Protein AF-A0A8S2VQC6-F1 (afdb_monomer_lite)

Foldseek 3Di:
DDDPDDDDDDDPDDEFPDDPDDTNAAPFQEWEAQPVVQWIWTQSFVQQWIWIAHPVRDTDDIGHDPHGWHYWYADPVGWIWTDDPPDIDIHDNVSDD

Radius of gyration: 15.99 Å; chains: 1; bounding box: 55×36×28 Å

Organism: NCBI:txid1234261

pLDDT: mean 83.64, std 12.85, range [41.12, 95.75]

InterPro domains:
  IPR011042 Six-bladed beta-propeller, TolB-like [G3DSA:2.120.10.30] (2-96)

Secondary structure (DSSP, 8-state):
--------------S-PPSTTS-SS-SEEEEEEETTTTEEEEEEGGGTEEEEEETTS-EEEEEESS----EEEE-TTSPEEEE-SS-EEEE-TT---

Sequence (97 aa):
MADNQKIQFKLKNSIGSLEFGKPFISGPRGIAYRPSDHLLFIADSKNERVVGFTEDNKLAKIISHYGTKNGLCIMSNGQLLMTDETQILLMNNDLRL

Structure (mmCIF, N/CA/C/O backbone):
data_AF-A0A8S2VQC6-F1
#
_entry.id   AF-A0A8S2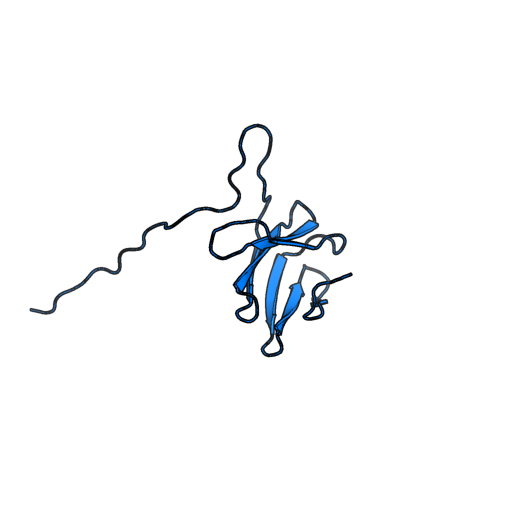VQC6-F1
#
loop_
_atom_site.group_PDB
_atom_site.id
_atom_site.type_symbol
_atom_site.label_atom_id
_atom_site.label_alt_id
_atom_site.label_comp_id
_atom_site.label_asym_id
_atom_site.label_entity_id
_atom_site.label_seq_id
_atom_site.pdbx_PDB_ins_code
_atom_site.Cartn_x
_atom_site.Cartn_y
_atom_site.Cartn_z
_atom_site.occupancy
_atom_site.B_iso_or_equiv
_atom_site.auth_seq_id
_atom_site.auth_comp_id
_atom_site.auth_asym_id
_atom_site.auth_atom_id
_atom_site.pdbx_PDB_model_num
ATOM 1 N N . MET A 1 1 ? -43.301 15.301 -2.958 1.00 46.12 1 MET A N 1
ATOM 2 C CA . MET A 1 1 ? -42.063 16.005 -3.353 1.00 46.12 1 MET A CA 1
ATOM 3 C C . MET A 1 1 ? -40.915 15.116 -2.907 1.00 46.12 1 MET A C 1
ATOM 5 O O . MET A 1 1 ? -40.845 14.840 -1.719 1.00 46.12 1 MET A O 1
ATOM 9 N N . ALA A 1 2 ? -40.147 14.536 -3.830 1.00 56.78 2 ALA A N 1
ATOM 10 C CA . ALA A 1 2 ? -39.060 13.626 -3.467 1.00 56.78 2 ALA A CA 1
ATOM 11 C C . ALA A 1 2 ? -37.857 14.449 -2.985 1.00 56.78 2 ALA A C 1
ATOM 13 O O . ALA A 1 2 ? -37.390 15.328 -3.711 1.00 56.78 2 ALA A O 1
ATOM 14 N N . ASP A 1 3 ? -37.419 14.193 -1.753 1.00 62.75 3 ASP A N 1
ATOM 15 C CA . ASP A 1 3 ? -36.243 14.812 -1.144 1.00 62.75 3 ASP A CA 1
ATOM 16 C C . ASP A 1 3 ? -34.996 14.343 -1.901 1.00 62.75 3 ASP A C 1
ATOM 18 O O . ASP A 1 3 ? -34.546 13.203 -1.778 1.00 62.75 3 ASP A O 1
ATOM 22 N N . ASN A 1 4 ? -34.495 15.207 -2.778 1.00 60.84 4 ASN A N 1
ATOM 23 C CA . ASN A 1 4 ? -33.353 14.930 -3.635 1.00 60.84 4 ASN A CA 1
ATOM 24 C C . ASN A 1 4 ? -32.077 15.212 -2.828 1.00 60.84 4 ASN A C 1
ATOM 26 O O . ASN A 1 4 ? -31.384 16.208 -3.060 1.00 60.84 4 ASN A O 1
ATOM 30 N N . GLN A 1 5 ? -31.803 14.381 -1.817 1.00 70.25 5 GLN A N 1
ATOM 31 C CA . GLN A 1 5 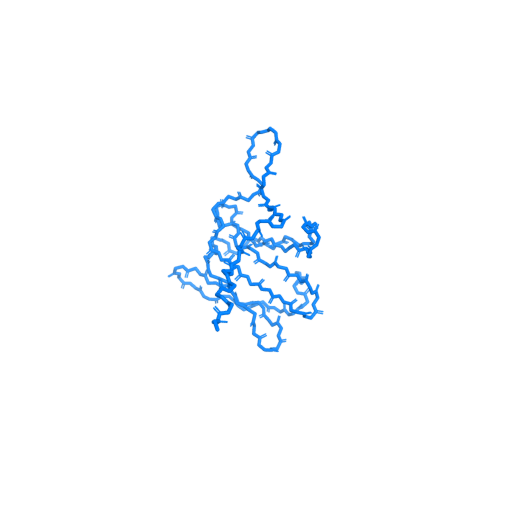? -30.601 14.524 -0.999 1.00 70.25 5 GLN A CA 1
ATOM 32 C C . GLN A 1 5 ? -29.365 14.298 -1.870 1.00 70.25 5 GLN A C 1
ATOM 34 O O . GLN A 1 5 ? -29.024 13.181 -2.256 1.00 70.25 5 GLN A O 1
ATOM 39 N N . LYS A 1 6 ? -28.685 15.397 -2.198 1.00 78.38 6 LYS A N 1
ATOM 40 C CA . LYS A 1 6 ? -27.389 15.379 -2.874 1.00 78.38 6 LYS A CA 1
ATOM 41 C C . LYS A 1 6 ? -26.392 14.616 -2.001 1.00 78.38 6 LYS A C 1
ATOM 43 O O . LYS A 1 6 ? -26.113 15.039 -0.882 1.00 78.38 6 LYS A O 1
ATOM 48 N N . ILE A 1 7 ? -25.815 13.538 -2.531 1.00 82.44 7 ILE A N 1
ATOM 49 C CA . ILE A 1 7 ? -24.650 12.887 -1.923 1.00 82.44 7 ILE A CA 1
ATOM 50 C C . ILE A 1 7 ? -23.516 13.919 -1.895 1.00 82.44 7 ILE A C 1
ATOM 52 O O . ILE A 1 7 ? -23.063 14.383 -2.942 1.00 82.44 7 ILE A O 1
ATOM 56 N N . GLN A 1 8 ? -23.091 14.314 -0.696 1.00 82.62 8 GLN A N 1
ATOM 57 C CA . GLN A 1 8 ? -21.978 15.238 -0.491 1.00 82.62 8 GLN A CA 1
ATOM 58 C C . GLN A 1 8 ? -20.728 14.438 -0.130 1.00 82.62 8 GLN A C 1
ATOM 60 O O . GLN A 1 8 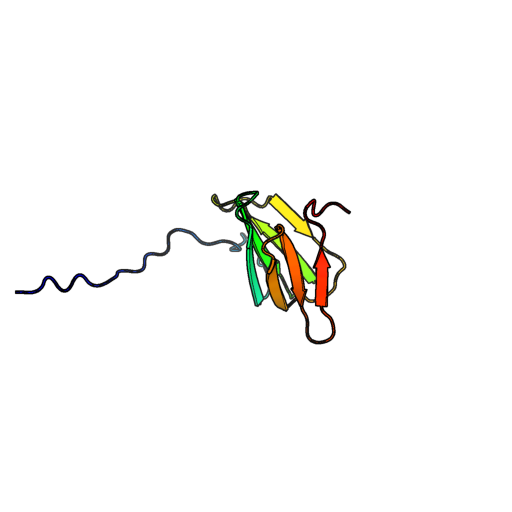? -20.704 13.729 0.876 1.00 82.62 8 GLN A O 1
ATOM 65 N N . PHE A 1 9 ? -19.671 14.575 -0.927 1.00 84.25 9 PHE A N 1
ATOM 66 C CA . PHE A 1 9 ? -18.365 14.014 -0.599 1.00 84.25 9 PHE A CA 1
ATOM 67 C C . PHE A 1 9 ? -17.581 15.028 0.230 1.00 84.25 9 PHE A C 1
ATOM 69 O O . PHE A 1 9 ? -17.382 16.166 -0.194 1.00 84.25 9 PHE A O 1
ATOM 76 N N . LYS A 1 10 ? -17.119 14.618 1.413 1.00 85.31 10 LYS A N 1
ATOM 77 C CA . LYS A 1 10 ? -16.244 15.430 2.261 1.00 85.31 10 LYS A CA 1
ATOM 78 C C . LYS A 1 10 ? -14.905 14.728 2.423 1.00 85.31 10 LYS A C 1
ATOM 80 O O . LYS A 1 10 ? -14.859 13.565 2.818 1.00 85.31 10 LYS A O 1
ATOM 85 N N . LEU A 1 11 ? -13.818 15.454 2.169 1.00 82.31 11 LEU A N 1
ATOM 86 C CA . LEU A 1 11 ? -12.485 15.007 2.554 1.00 82.31 11 LEU A CA 1
ATOM 87 C C . LEU A 1 11 ? -12.446 14.848 4.079 1.00 82.31 11 LEU A C 1
ATOM 89 O O . LEU A 1 11 ? -12.638 15.821 4.808 1.00 82.31 11 LEU A O 1
ATOM 93 N N . LYS A 1 12 ? -12.223 13.621 4.558 1.00 82.25 12 LYS A N 1
ATOM 94 C CA . LYS A 1 12 ? -12.087 13.347 5.994 1.00 82.25 12 LYS A CA 1
ATOM 95 C C . LYS A 1 12 ? -10.663 13.608 6.475 1.00 82.25 12 LYS A C 1
ATOM 97 O O . LYS A 1 12 ? -10.488 14.224 7.518 1.00 82.25 12 LYS A O 1
ATOM 102 N N . ASN A 1 13 ? -9.667 13.136 5.726 1.00 77.00 13 ASN A N 1
ATOM 103 C CA . ASN A 1 13 ? -8.254 13.358 6.014 1.00 77.00 13 ASN A CA 1
ATOM 104 C C . ASN A 1 13 ? -7.392 13.090 4.764 1.00 77.00 13 ASN A C 1
ATOM 106 O O . ASN A 1 13 ? -7.886 12.514 3.795 1.00 77.00 13 ASN A O 1
ATOM 110 N N . SER A 1 14 ? -6.116 13.477 4.800 1.00 79.50 14 SER A N 1
ATOM 111 C CA . SER A 1 14 ? -5.122 13.199 3.754 1.00 79.50 14 SER A CA 1
ATOM 112 C C . SER A 1 14 ? -3.924 12.440 4.331 1.00 79.50 14 SER A C 1
ATOM 114 O O . SER A 1 14 ? -3.594 12.589 5.507 1.00 79.50 14 SER A O 1
ATOM 116 N N . ILE A 1 15 ? -3.283 11.618 3.504 1.00 76.31 15 ILE A N 1
ATOM 117 C CA . ILE A 1 15 ? -2.060 10.875 3.827 1.00 76.31 15 ILE A CA 1
ATOM 118 C C . ILE A 1 15 ? -0.976 11.324 2.844 1.00 76.31 15 ILE A C 1
ATOM 120 O O . ILE A 1 15 ? -1.245 11.485 1.655 1.00 76.31 15 ILE A O 1
ATOM 124 N N . GLY A 1 16 ? 0.263 11.485 3.314 1.00 65.31 16 GLY A N 1
ATOM 125 C CA . GLY A 1 16 ? 1.422 11.677 2.435 1.00 65.31 16 GLY A CA 1
ATOM 126 C C . GLY A 1 16 ? 1.852 13.126 2.181 1.00 65.31 16 GLY A C 1
ATOM 127 O O . GLY A 1 16 ? 2.806 13.332 1.430 1.00 65.31 16 GLY A O 1
ATOM 128 N N . SER A 1 17 ? 1.228 14.124 2.818 1.00 61.78 17 SER A N 1
ATOM 129 C CA . SER A 1 17 ? 1.777 15.486 2.859 1.00 61.78 17 SER A CA 1
ATOM 130 C C . SER A 1 17 ? 2.962 15.533 3.826 1.00 61.78 17 SER A C 1
ATOM 132 O O . SER A 1 17 ? 2.790 15.245 5.010 1.00 61.78 17 SER A O 1
ATOM 134 N N . LEU A 1 18 ? 4.154 15.873 3.335 1.00 57.41 18 LEU A N 1
ATOM 135 C CA . LEU A 1 18 ? 5.322 16.098 4.189 1.00 57.41 18 LEU A CA 1
ATOM 136 C C . LEU A 1 18 ? 5.498 17.573 4.522 1.00 57.41 18 LEU A C 1
ATOM 138 O O . LEU A 1 18 ? 5.250 18.449 3.693 1.00 57.41 18 LEU A O 1
ATOM 142 N N . GLU A 1 19 ? 6.027 17.796 5.718 1.00 53.44 19 GLU A N 1
ATOM 143 C CA . GLU A 1 19 ? 6.739 19.013 6.082 1.00 53.44 19 GLU A CA 1
ATOM 144 C C . GLU A 1 19 ? 8.153 19.041 5.465 1.00 53.44 19 GLU A C 1
ATOM 146 O O . GLU A 1 19 ? 8.658 18.043 4.950 1.00 53.44 19 GLU A O 1
ATOM 151 N N . PHE A 1 20 ? 8.753 20.233 5.455 1.00 41.12 20 PHE A N 1
ATOM 152 C CA . PHE A 1 20 ? 9.713 20.730 4.462 1.00 41.12 20 PHE A CA 1
ATOM 153 C C . PHE A 1 20 ? 10.826 19.760 4.006 1.00 41.12 20 PHE A C 1
ATOM 155 O O . PHE A 1 20 ? 11.689 19.358 4.782 1.00 41.12 20 PHE A O 1
ATOM 162 N N . GLY A 1 21 ? 10.870 19.488 2.693 1.00 54.03 21 GLY A N 1
ATOM 163 C CA . GLY A 1 21 ? 12.039 18.911 2.017 1.00 54.03 21 GLY A CA 1
ATOM 164 C C . GLY A 1 21 ? 11.735 17.960 0.857 1.00 54.03 21 GLY A C 1
ATOM 165 O O . GLY A 1 21 ? 12.401 18.060 -0.170 1.00 54.03 21 GLY A O 1
ATOM 166 N N . LYS A 1 22 ? 10.749 17.058 0.982 1.00 54.44 22 LYS A N 1
ATOM 167 C CA . LYS A 1 22 ? 10.278 16.078 -0.041 1.00 54.44 22 LYS A CA 1
ATOM 168 C C . LYS A 1 22 ? 8.858 15.598 0.319 1.00 54.44 22 LYS A C 1
ATOM 170 O O . LYS A 1 22 ? 8.469 15.914 1.425 1.00 54.44 22 LYS A O 1
ATOM 175 N N . PRO A 1 23 ? 8.089 14.872 -0.527 1.00 66.12 23 PRO A N 1
ATOM 176 C CA . PRO A 1 23 ? 6.819 14.207 -0.158 1.00 66.12 23 PRO A CA 1
ATOM 177 C C . PRO A 1 23 ? 7.016 12.786 0.427 1.00 66.12 23 PRO A C 1
ATOM 179 O O . PRO A 1 23 ? 7.923 12.073 0.001 1.00 66.12 23 PRO A O 1
ATOM 182 N N . PHE A 1 24 ? 6.213 12.376 1.432 1.00 81.88 24 PHE A N 1
ATOM 183 C CA . PHE A 1 24 ? 6.416 11.102 2.175 1.00 81.88 24 PHE A CA 1
ATOM 184 C C . PHE A 1 24 ? 6.126 9.925 1.255 1.00 81.88 24 PHE A C 1
ATOM 186 O O . PHE A 1 24 ? 6.788 8.900 1.331 1.00 81.88 24 PHE A O 1
ATOM 193 N N . ILE A 1 25 ? 5.150 10.109 0.371 1.00 87.31 25 ILE A N 1
ATOM 194 C CA . ILE A 1 25 ? 4.770 9.189 -0.692 1.00 87.31 25 ILE A CA 1
ATOM 195 C C . ILE A 1 25 ? 5.041 9.893 -2.019 1.00 87.31 25 ILE A C 1
ATOM 197 O O . ILE A 1 25 ? 4.734 11.074 -2.179 1.00 87.31 25 ILE A O 1
ATOM 201 N N . SER A 1 26 ? 5.597 9.173 -2.983 1.00 89.25 26 SER A N 1
ATOM 202 C CA . SER A 1 26 ? 5.987 9.669 -4.293 1.00 89.25 26 SER A CA 1
ATOM 203 C C . SER A 1 26 ? 5.421 8.763 -5.389 1.00 89.25 26 SER A C 1
ATOM 205 O O . SER A 1 26 ? 5.844 7.629 -5.598 1.00 89.25 26 SER A O 1
ATOM 207 N N . GLY A 1 27 ? 4.441 9.288 -6.129 1.00 90.56 27 GLY A N 1
ATOM 208 C CA . GLY A 1 27 ? 3.750 8.544 -7.185 1.00 90.56 27 GLY A CA 1
ATOM 209 C C . GLY A 1 27 ? 2.941 7.348 -6.662 1.00 90.56 27 GLY A C 1
ATOM 210 O O . GLY A 1 27 ? 3.259 6.226 -7.046 1.00 90.56 27 GLY A O 1
ATOM 211 N N . PRO A 1 28 ? 1.907 7.565 -5.825 1.00 92.06 28 PRO A N 1
ATOM 212 C CA . PRO A 1 28 ? 1.018 6.495 -5.384 1.00 92.06 28 PRO A CA 1
ATOM 213 C C . PRO A 1 28 ? 0.202 5.953 -6.566 1.00 92.06 28 PRO A C 1
ATOM 215 O O . PRO A 1 28 ? -0.650 6.667 -7.093 1.00 92.06 28 PRO A O 1
ATOM 218 N N . ARG A 1 29 ? 0.463 4.718 -7.009 1.00 93.88 29 ARG A N 1
ATOM 219 C CA . ARG A 1 29 ? -0.230 4.127 -8.179 1.00 93.88 29 ARG A CA 1
ATOM 220 C C . ARG A 1 29 ? -1.270 3.067 -7.832 1.00 93.88 29 ARG A C 1
ATOM 222 O O . ARG A 1 29 ? -2.229 2.904 -8.579 1.00 93.88 29 ARG A O 1
ATOM 229 N N . GLY A 1 30 ? -1.094 2.377 -6.709 1.00 93.88 30 GLY A N 1
ATOM 230 C CA . GLY A 1 30 ? -1.941 1.261 -6.294 1.00 93.88 30 GLY A CA 1
ATOM 231 C C . GLY A 1 30 ? -2.382 1.408 -4.849 1.00 93.88 30 GLY A C 1
ATOM 232 O O . GLY A 1 30 ? -1.634 1.937 -4.027 1.00 93.88 30 GLY A O 1
ATOM 233 N N . ILE A 1 31 ? -3.587 0.933 -4.542 1.00 95.38 31 ILE A N 1
ATOM 234 C CA . ILE A 1 31 ? -4.166 0.973 -3.199 1.00 95.38 31 ILE A CA 1
ATOM 235 C C . ILE A 1 31 ? -4.942 -0.313 -2.924 1.00 95.38 31 ILE A C 1
ATOM 237 O O . ILE A 1 31 ? -5.651 -0.803 -3.801 1.00 95.38 31 ILE A O 1
ATOM 241 N N . ALA A 1 32 ? -4.811 -0.869 -1.722 1.00 95.75 32 ALA A N 1
ATOM 242 C CA . ALA A 1 32 ? -5.583 -2.034 -1.303 1.00 95.75 32 ALA A CA 1
ATOM 243 C C . ALA A 1 32 ? -5.790 -2.035 0.214 1.00 95.75 32 ALA A C 1
ATOM 245 O O . ALA A 1 32 ? -4.860 -1.770 0.970 1.00 95.75 32 ALA A O 1
ATOM 246 N N . TYR A 1 33 ? -7.001 -2.340 0.671 1.00 95.50 33 TYR A N 1
ATOM 247 C CA . TYR A 1 33 ? -7.322 -2.420 2.095 1.00 95.50 33 TYR A CA 1
ATOM 248 C C . TYR A 1 33 ? -7.433 -3.878 2.527 1.00 95.50 33 TYR A C 1
ATOM 250 O O . TYR A 1 33 ? -8.092 -4.671 1.851 1.00 95.50 33 TYR A O 1
ATOM 258 N N . ARG A 1 34 ? -6.801 -4.228 3.649 1.00 94.19 34 ARG A N 1
ATOM 259 C CA . ARG A 1 34 ? -6.841 -5.570 4.231 1.00 94.19 34 ARG A CA 1
ATOM 260 C C . ARG A 1 34 ? -7.657 -5.552 5.528 1.00 94.19 34 ARG A C 1
ATOM 262 O O . ARG A 1 34 ? -7.153 -5.097 6.551 1.00 94.19 34 ARG A O 1
ATOM 269 N N . PRO A 1 35 ? -8.900 -6.073 5.518 1.00 92.62 35 PRO A N 1
ATOM 270 C CA . PRO A 1 35 ? -9.782 -6.004 6.684 1.00 92.62 35 PRO A CA 1
ATOM 271 C C . PRO A 1 35 ? -9.279 -6.776 7.904 1.00 92.62 35 PRO A C 1
ATOM 273 O O . PRO A 1 35 ? -9.600 -6.408 9.024 1.00 92.62 35 PRO A O 1
ATOM 276 N N . SER A 1 36 ? -8.490 -7.837 7.706 1.00 91.44 36 SER A N 1
ATOM 277 C CA . SER A 1 36 ? -8.027 -8.694 8.805 1.00 91.44 36 SER A CA 1
ATOM 278 C C . SER A 1 36 ? -7.143 -7.968 9.822 1.00 91.44 36 SER A C 1
ATOM 280 O O . SER A 1 36 ? -7.054 -8.410 10.961 1.00 91.44 36 SER A O 1
ATOM 282 N N . ASP A 1 37 ? -6.456 -6.899 9.410 1.00 92.00 37 ASP A N 1
ATOM 283 C CA . ASP A 1 37 ? -5.601 -6.096 10.290 1.00 92.00 37 ASP A CA 1
ATOM 284 C C . ASP A 1 37 ? -5.798 -4.582 10.134 1.00 92.00 37 ASP A C 1
ATOM 286 O O . ASP A 1 37 ? -4.991 -3.804 10.638 1.00 92.00 37 ASP A O 1
ATOM 290 N N . HIS A 1 38 ? -6.883 -4.165 9.475 1.00 93.56 38 HIS A N 1
ATOM 291 C CA . HIS A 1 38 ? -7.259 -2.761 9.287 1.00 93.56 38 HIS A CA 1
ATOM 292 C C . HIS A 1 38 ? -6.157 -1.895 8.656 1.00 93.56 38 HIS A C 1
ATOM 294 O O . HIS A 1 38 ? -5.999 -0.718 8.996 1.00 93.56 38 HIS A O 1
ATOM 300 N N . LEU A 1 39 ? -5.386 -2.472 7.727 1.00 93.44 39 LEU A N 1
ATOM 301 C CA . LEU A 1 39 ? -4.306 -1.764 7.044 1.00 93.44 39 LEU A CA 1
ATOM 302 C C . LEU A 1 39 ? -4.673 -1.375 5.609 1.00 93.44 39 LEU A C 1
ATOM 304 O O . LEU A 1 39 ? -5.114 -2.196 4.800 1.00 93.44 39 LEU A O 1
ATOM 308 N N . LEU A 1 40 ? -4.403 -0.114 5.278 1.00 94.00 40 LEU A N 1
ATOM 309 C CA . LEU A 1 40 ? -4.456 0.453 3.938 1.00 94.00 40 LEU A CA 1
ATOM 310 C C . LEU A 1 40 ? -3.058 0.439 3.311 1.00 94.00 40 LEU A C 1
ATOM 312 O O . LEU A 1 40 ? -2.179 1.201 3.710 1.00 94.00 40 LEU A O 1
ATOM 316 N N . PHE A 1 41 ? -2.857 -0.412 2.313 1.00 93.69 41 PHE A N 1
ATOM 317 C CA . PHE A 1 41 ? -1.622 -0.496 1.543 1.00 93.69 41 PHE A CA 1
ATOM 318 C C . PHE A 1 41 ? -1.644 0.475 0.374 1.00 93.69 41 PHE A C 1
ATOM 320 O O . PHE A 1 41 ? -2.628 0.538 -0.360 1.00 93.69 41 PHE A O 1
ATOM 327 N N . ILE A 1 42 ? -0.540 1.189 0.178 1.00 93.81 42 ILE A N 1
ATOM 328 C CA . ILE A 1 42 ? -0.317 2.106 -0.937 1.00 93.81 42 ILE A CA 1
ATOM 329 C C . ILE A 1 42 ? 0.994 1.722 -1.620 1.00 93.81 42 ILE A C 1
ATOM 331 O O . ILE A 1 42 ? 2.027 1.579 -0.962 1.00 93.81 42 ILE A O 1
ATOM 335 N N . ALA A 1 43 ? 0.961 1.574 -2.942 1.00 94.12 43 ALA A N 1
ATOM 336 C CA . ALA A 1 43 ? 2.157 1.390 -3.748 1.00 94.12 43 ALA A CA 1
ATOM 337 C C . ALA A 1 43 ? 2.822 2.748 -3.956 1.00 94.12 43 ALA A C 1
ATOM 339 O O . ALA A 1 43 ? 2.358 3.560 -4.756 1.00 94.12 43 ALA A O 1
ATOM 340 N N . ASP A 1 44 ? 3.892 2.990 -3.209 1.00 92.81 44 ASP A N 1
ATOM 341 C CA . ASP A 1 44 ? 4.706 4.197 -3.258 1.00 92.81 44 ASP A CA 1
ATOM 342 C C . ASP A 1 44 ? 5.769 4.037 -4.355 1.00 92.81 44 ASP A C 1
ATOM 344 O O . ASP A 1 44 ? 6.951 3.787 -4.101 1.00 92.81 44 ASP A O 1
ATOM 348 N N . SER A 1 45 ? 5.299 4.072 -5.603 1.00 91.69 45 SER A N 1
ATOM 349 C CA . SER A 1 45 ? 5.997 3.498 -6.752 1.00 91.69 45 SER A CA 1
ATOM 350 C C . SER A 1 45 ? 7.339 4.154 -7.046 1.00 91.69 45 SER A C 1
ATOM 352 O O . SER A 1 45 ? 8.287 3.445 -7.366 1.00 91.69 45 SER A O 1
ATOM 354 N N . LYS A 1 46 ? 7.458 5.485 -6.927 1.00 90.62 46 LYS A N 1
ATOM 355 C CA . LYS A 1 46 ? 8.739 6.175 -7.180 1.00 90.62 46 LYS A CA 1
ATOM 356 C C . LYS A 1 46 ? 9.759 5.956 -6.063 1.00 90.62 46 LYS A C 1
ATOM 358 O O . LYS A 1 46 ? 10.932 6.238 -6.270 1.00 90.62 46 LYS A O 1
ATOM 363 N N . ASN A 1 47 ? 9.312 5.483 -4.902 1.00 89.25 47 ASN A N 1
ATOM 364 C CA . ASN A 1 47 ? 10.175 5.073 -3.799 1.00 89.25 47 ASN A CA 1
ATOM 365 C C . ASN A 1 47 ? 10.359 3.542 -3.748 1.00 89.25 47 ASN A C 1
ATOM 367 O O . ASN A 1 47 ? 10.897 3.043 -2.763 1.00 89.25 47 ASN A O 1
ATOM 371 N N . GLU A 1 48 ? 9.891 2.804 -4.768 1.00 91.31 48 GLU A N 1
ATOM 372 C CA . GLU A 1 48 ? 10.070 1.350 -4.933 1.00 91.31 48 GLU A CA 1
ATOM 373 C C . GLU A 1 48 ? 9.672 0.521 -3.700 1.00 91.31 48 GLU A C 1
ATOM 375 O O . GLU A 1 48 ? 10.332 -0.448 -3.305 1.00 91.31 48 GLU A O 1
ATOM 380 N N . ARG A 1 49 ? 8.568 0.925 -3.067 1.00 91.19 49 ARG A N 1
ATOM 381 C CA . ARG A 1 49 ? 8.067 0.306 -1.840 1.00 91.19 49 ARG A CA 1
ATOM 382 C C . ARG A 1 49 ? 6.547 0.273 -1.793 1.00 91.19 49 ARG A C 1
ATOM 384 O O . ARG A 1 49 ? 5.854 0.993 -2.512 1.00 91.19 49 ARG A O 1
ATOM 391 N N . VAL A 1 50 ? 6.028 -0.531 -0.879 1.00 92.00 50 VAL A N 1
ATOM 392 C CA . VAL A 1 50 ? 4.633 -0.513 -0.449 1.00 92.00 50 VAL A CA 1
ATOM 393 C C . VAL A 1 50 ? 4.586 -0.084 1.010 1.00 92.00 50 VAL A C 1
ATOM 395 O O . VAL A 1 50 ? 5.314 -0.610 1.850 1.00 92.00 50 VAL A O 1
ATOM 398 N N . VAL A 1 51 ? 3.730 0.882 1.318 1.00 92.00 51 VAL A N 1
ATOM 399 C CA . VAL A 1 51 ? 3.523 1.392 2.678 1.00 92.00 51 VAL A CA 1
ATOM 400 C C . VAL A 1 51 ? 2.135 1.001 3.166 1.00 92.00 51 VAL A C 1
ATOM 402 O O . VAL A 1 51 ? 1.171 1.075 2.411 1.00 92.00 51 VAL A O 1
ATOM 405 N N . GLY A 1 52 ? 2.034 0.555 4.414 1.00 92.50 52 GLY A N 1
ATOM 406 C CA . GLY A 1 52 ? 0.772 0.234 5.074 1.00 92.50 52 GLY A CA 1
ATOM 407 C C . GLY A 1 52 ? 0.446 1.282 6.127 1.00 92.50 52 GLY A C 1
ATOM 408 O O . GLY A 1 52 ? 1.275 1.536 7.003 1.00 92.50 52 GLY A O 1
ATOM 409 N N . PHE A 1 53 ? -0.747 1.861 6.057 1.00 92.00 53 PHE A N 1
ATOM 410 C CA . PHE A 1 53 ? -1.275 2.806 7.035 1.00 92.00 53 PHE A CA 1
ATOM 411 C C . PHE A 1 53 ? -2.423 2.199 7.826 1.00 92.00 53 PHE A C 1
ATOM 413 O O . PHE A 1 53 ? -3.205 1.415 7.296 1.00 92.00 53 PHE A O 1
ATOM 420 N N . THR A 1 54 ? -2.546 2.599 9.081 1.00 90.69 54 THR A N 1
ATOM 421 C CA . THR A 1 54 ? -3.750 2.387 9.883 1.00 90.69 54 THR A CA 1
ATOM 422 C C . THR A 1 54 ? -4.878 3.321 9.431 1.00 90.69 54 THR A C 1
ATOM 424 O O . THR A 1 54 ? -4.652 4.314 8.734 1.00 90.69 54 THR A O 1
ATOM 427 N N . GLU A 1 55 ? -6.105 3.050 9.874 1.00 87.50 55 GLU A N 1
ATOM 428 C CA . GLU A 1 55 ? -7.277 3.899 9.593 1.00 87.50 55 GLU A CA 1
ATOM 429 C C . GLU A 1 55 ? -7.186 5.313 10.192 1.00 87.50 55 GLU A C 1
ATOM 431 O O . GLU A 1 55 ? -7.863 6.231 9.725 1.00 87.50 55 GLU A O 1
ATOM 436 N N . ASP A 1 56 ? -6.341 5.509 11.208 1.00 86.38 56 ASP A N 1
ATOM 437 C CA . ASP A 1 56 ? -6.010 6.816 11.785 1.00 86.38 56 ASP A CA 1
ATOM 438 C C . ASP A 1 56 ? -4.782 7.473 11.124 1.00 86.38 56 ASP A C 1
ATOM 440 O O . ASP A 1 56 ? -4.186 8.392 11.685 1.00 86.38 56 ASP A O 1
ATOM 444 N N . ASN A 1 57 ? -4.435 7.042 9.905 1.00 85.62 57 ASN A N 1
ATOM 445 C CA . ASN A 1 57 ? -3.375 7.587 9.050 1.00 85.62 57 ASN A CA 1
ATOM 446 C C . ASN A 1 57 ? -1.953 7.472 9.625 1.00 85.62 57 ASN A C 1
ATOM 448 O O . ASN A 1 57 ? -1.055 8.211 9.212 1.00 85.62 57 ASN A O 1
ATOM 452 N N . LYS A 1 58 ? -1.706 6.532 10.543 1.00 86.62 58 LYS A N 1
ATOM 453 C CA . LYS A 1 58 ? -0.360 6.252 11.057 1.00 86.62 58 LYS A CA 1
ATOM 454 C C . LYS A 1 58 ? 0.333 5.218 10.188 1.00 86.62 58 LYS A C 1
ATOM 456 O O . LYS A 1 58 ? -0.268 4.242 9.748 1.00 86.62 58 LYS A O 1
ATOM 461 N N . LEU A 1 59 ? 1.625 5.418 9.955 1.00 89.25 59 LEU A N 1
ATOM 462 C CA . LEU A 1 59 ? 2.447 4.444 9.251 1.00 89.25 59 LEU A CA 1
ATOM 463 C C . LEU A 1 59 ? 2.631 3.190 10.118 1.00 89.25 59 LEU A C 1
ATOM 465 O O . LEU A 1 59 ? 3.147 3.281 11.228 1.00 89.25 59 LEU A O 1
ATOM 469 N N . ALA A 1 60 ? 2.245 2.028 9.593 1.00 90.44 60 ALA A N 1
ATOM 470 C CA . ALA A 1 60 ? 2.339 0.739 10.280 1.00 90.44 60 ALA A CA 1
ATOM 471 C C . ALA A 1 60 ? 3.363 -0.210 9.646 1.00 90.44 60 ALA A C 1
ATOM 473 O O . ALA A 1 60 ? 4.004 -0.989 10.350 1.00 90.44 60 ALA A O 1
ATOM 474 N N . LYS A 1 61 ? 3.508 -0.180 8.314 1.00 89.19 61 LYS A N 1
ATOM 475 C CA . LYS A 1 61 ? 4.391 -1.093 7.572 1.00 89.19 61 LYS A CA 1
ATOM 476 C C . LYS A 1 61 ? 5.103 -0.389 6.421 1.00 89.19 61 LYS A C 1
ATOM 478 O O . LYS A 1 61 ? 4.532 0.482 5.770 1.00 89.19 61 LYS A O 1
ATOM 483 N N . ILE A 1 62 ? 6.325 -0.835 6.138 1.00 90.06 62 ILE A N 1
ATOM 484 C CA . ILE A 1 62 ? 7.057 -0.547 4.903 1.00 90.06 62 ILE A CA 1
ATOM 485 C C . ILE A 1 62 ? 7.579 -1.875 4.363 1.00 90.06 62 ILE A C 1
ATOM 487 O O . ILE A 1 62 ? 8.197 -2.643 5.096 1.00 90.06 62 ILE A O 1
ATOM 491 N N . ILE A 1 63 ? 7.317 -2.133 3.089 1.00 87.81 63 ILE A N 1
ATOM 492 C CA . ILE A 1 63 ? 7.716 -3.334 2.362 1.00 87.81 63 ILE A CA 1
ATOM 493 C C . ILE A 1 63 ? 8.515 -2.857 1.144 1.00 87.81 63 ILE A C 1
ATOM 495 O O . ILE A 1 63 ? 7.958 -2.202 0.266 1.00 87.81 63 ILE A O 1
ATOM 499 N N . SER A 1 64 ? 9.816 -3.145 1.104 1.00 86.19 64 SER A N 1
ATOM 500 C CA . SER A 1 64 ? 10.762 -2.623 0.097 1.00 86.19 64 SER A CA 1
ATOM 501 C C . SER A 1 64 ? 11.514 -3.750 -0.614 1.00 86.19 64 SER A C 1
ATOM 503 O O . SER A 1 64 ? 11.429 -4.896 -0.190 1.00 86.19 64 SER A O 1
ATOM 505 N N . HIS A 1 65 ? 12.312 -3.402 -1.632 1.00 79.56 65 HIS A N 1
ATOM 506 C CA . HIS A 1 65 ? 13.171 -4.317 -2.414 1.00 79.56 65 HIS A CA 1
ATOM 507 C C . HIS A 1 65 ? 12.437 -5.204 -3.421 1.00 79.56 65 HIS A C 1
ATOM 509 O O . HIS A 1 65 ? 12.969 -6.215 -3.871 1.00 79.56 65 HIS A O 1
ATOM 515 N N . TYR A 1 66 ? 11.237 -4.800 -3.827 1.00 75.50 66 TYR A N 1
ATOM 516 C CA . TYR A 1 66 ? 10.497 -5.485 -4.883 1.00 75.50 66 TYR A CA 1
ATOM 517 C C . TYR A 1 66 ? 10.489 -4.689 -6.192 1.00 75.50 66 TYR A C 1
ATOM 519 O O . TYR A 1 66 ? 9.896 -5.147 -7.159 1.00 75.50 66 TYR A O 1
ATOM 527 N N . GLY A 1 67 ? 11.153 -3.528 -6.250 1.00 80.75 67 GLY A N 1
ATOM 528 C CA . GLY A 1 67 ? 11.130 -2.598 -7.383 1.00 80.75 67 GLY A CA 1
ATOM 529 C C . GLY A 1 67 ? 9.828 -1.798 -7.462 1.00 80.75 67 GLY A C 1
ATOM 530 O O . GLY A 1 67 ? 8.975 -1.870 -6.573 1.00 80.75 67 GLY A O 1
ATOM 531 N N . THR A 1 68 ? 9.643 -1.048 -8.547 1.00 82.62 68 THR A N 1
ATOM 532 C CA . THR A 1 68 ? 8.415 -0.279 -8.801 1.00 82.62 68 THR A CA 1
ATOM 533 C C . THR A 1 68 ? 7.203 -1.203 -8.756 1.00 82.62 68 THR A C 1
ATOM 535 O O . THR A 1 68 ? 7.180 -2.213 -9.450 1.00 82.62 68 THR A O 1
ATOM 538 N N . LYS A 1 69 ? 6.196 -0.897 -7.936 1.00 83.19 69 LYS A N 1
ATOM 539 C CA . LYS A 1 69 ? 4.898 -1.591 -7.952 1.00 83.19 69 LYS A CA 1
ATOM 540 C C . LYS A 1 69 ? 3.810 -0.595 -8.295 1.00 83.19 69 LYS A C 1
ATOM 542 O O . LYS A 1 69 ? 3.835 0.528 -7.801 1.00 83.19 69 LYS A O 1
ATOM 547 N N . ASN A 1 70 ? 2.883 -1.003 -9.151 1.00 87.44 70 ASN A N 1
ATOM 548 C CA . ASN A 1 70 ? 1.836 -0.153 -9.703 1.00 87.44 70 ASN A CA 1
ATOM 549 C C . ASN A 1 70 ? 0.457 -0.558 -9.182 1.00 87.44 70 ASN A C 1
ATOM 551 O O . ASN A 1 70 ? -0.284 0.305 -8.730 1.00 87.44 70 ASN A O 1
ATOM 555 N N . GLY A 1 71 ? 0.119 -1.848 -9.219 1.00 93.00 71 GLY A N 1
ATOM 556 C CA . GLY A 1 71 ? -1.176 -2.354 -8.760 1.00 93.00 71 GLY A CA 1
ATOM 557 C C . GLY A 1 71 ? -1.057 -3.141 -7.460 1.00 93.00 71 GLY A C 1
ATOM 558 O O . GLY A 1 71 ? -0.100 -3.895 -7.288 1.00 93.00 71 GLY A O 1
ATOM 559 N N . LEU A 1 72 ? -2.048 -2.993 -6.577 1.00 95.25 72 LEU A N 1
ATOM 560 C CA . LEU A 1 72 ? -2.188 -3.762 -5.338 1.00 95.25 72 LEU A CA 1
ATOM 561 C C . LEU A 1 72 ? -3.575 -4.406 -5.266 1.00 95.25 72 LEU A C 1
ATOM 563 O O . LEU A 1 72 ? -4.558 -3.803 -5.690 1.00 95.25 72 LEU A O 1
ATOM 567 N N . CYS A 1 73 ? -3.662 -5.603 -4.690 1.00 95.19 73 CYS A N 1
ATOM 568 C CA . CYS A 1 73 ? -4.928 -6.271 -4.387 1.00 95.19 73 CYS A CA 1
ATOM 569 C C . CYS A 1 73 ? -4.774 -7.157 -3.144 1.00 95.19 73 CYS A C 1
ATOM 571 O O . CYS A 1 73 ? -3.710 -7.731 -2.932 1.00 95.19 73 CYS A O 1
ATOM 573 N N . ILE A 1 74 ? -5.830 -7.285 -2.339 1.00 94.50 74 ILE A N 1
ATOM 574 C CA . ILE A 1 74 ? -5.898 -8.266 -1.250 1.00 94.50 74 ILE A CA 1
ATOM 575 C C . ILE A 1 74 ? -6.766 -9.439 -1.705 1.00 94.50 74 ILE A C 1
ATOM 577 O O . ILE A 1 74 ? -7.917 -9.246 -2.094 1.00 94.50 74 ILE A O 1
ATOM 581 N N . MET A 1 75 ? -6.222 -10.652 -1.653 1.00 93.12 75 MET A N 1
ATOM 582 C CA . MET A 1 75 ? -6.980 -11.878 -1.912 1.00 93.12 75 MET A CA 1
ATOM 583 C C . MET A 1 75 ? -7.949 -12.190 -0.771 1.00 93.12 75 MET A C 1
ATOM 585 O O . MET A 1 75 ? -7.761 -11.759 0.365 1.00 93.12 75 MET A O 1
ATOM 589 N N . SER A 1 76 ? -8.936 -13.047 -1.038 1.00 92.38 76 SER A N 1
ATOM 590 C CA . SER A 1 76 ? -9.872 -13.542 -0.017 1.00 92.38 76 SER A CA 1
ATOM 591 C C . SER A 1 76 ? -9.185 -14.257 1.152 1.00 92.38 76 SER A C 1
ATOM 593 O O . SER A 1 76 ? -9.700 -14.238 2.266 1.00 92.38 76 SER A O 1
ATOM 595 N N . ASN A 1 77 ? -8.014 -14.855 0.921 1.00 90.50 77 ASN A N 1
ATOM 596 C CA . ASN A 1 77 ? -7.206 -15.491 1.960 1.00 90.50 77 ASN A CA 1
ATOM 597 C C . ASN A 1 77 ? -6.301 -14.505 2.729 1.00 90.50 77 ASN A C 1
ATOM 599 O O . ASN A 1 77 ? -5.548 -14.948 3.591 1.00 90.50 77 ASN A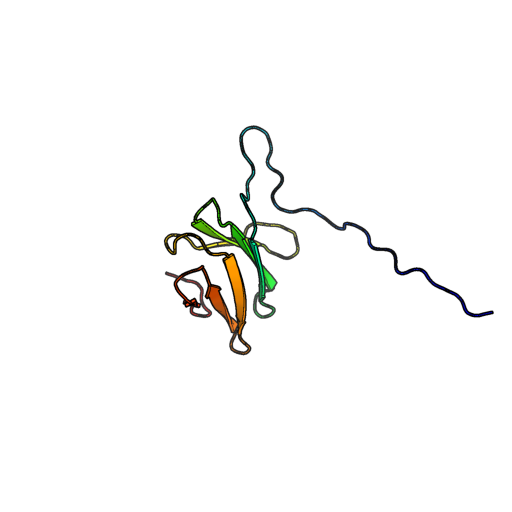 O 1
ATOM 603 N N . GLY A 1 78 ? -6.358 -13.203 2.429 1.00 89.75 78 GLY A N 1
ATOM 604 C CA . GLY A 1 78 ? -5.575 -12.150 3.079 1.00 89.75 78 GLY A CA 1
ATOM 605 C C . GLY A 1 78 ? -4.247 -11.800 2.399 1.00 89.75 78 GLY A C 1
ATOM 606 O O . GLY A 1 78 ? -3.609 -10.835 2.821 1.00 89.75 78 GLY A O 1
ATOM 607 N N . GLN A 1 79 ? -3.829 -12.530 1.359 1.00 91.38 79 GLN A N 1
ATOM 608 C CA . GLN A 1 79 ? -2.527 -12.304 0.727 1.00 91.38 79 GLN A CA 1
ATOM 609 C C . GLN A 1 79 ? -2.525 -11.000 -0.067 1.00 91.38 79 GLN A C 1
ATOM 611 O O . GLN A 1 79 ? -3.509 -10.658 -0.728 1.00 91.38 79 GLN A O 1
ATOM 616 N N . LEU A 1 80 ? -1.404 -10.278 -0.026 1.00 92.00 80 LEU A N 1
ATOM 617 C CA . LEU A 1 80 ? -1.208 -9.068 -0.820 1.00 92.00 80 LEU A CA 1
ATOM 618 C C . LEU A 1 80 ? -0.597 -9.444 -2.175 1.00 92.00 80 LEU A C 1
ATOM 620 O O . LEU A 1 80 ? 0.526 -9.940 -2.240 1.00 92.00 80 LEU A O 1
ATOM 624 N N . LEU A 1 81 ? -1.323 -9.171 -3.257 1.00 93.69 81 LEU A N 1
ATOM 625 C CA . LEU A 1 81 ? -0.790 -9.194 -4.615 1.00 93.69 81 LEU A CA 1
ATOM 626 C C . LEU A 1 81 ? -0.252 -7.827 -4.977 1.00 93.69 81 LEU A C 1
ATOM 628 O O . LEU A 1 81 ? -0.893 -6.802 -4.731 1.00 93.69 81 LEU A O 1
ATOM 632 N N . MET A 1 82 ? 0.897 -7.833 -5.636 1.00 92.31 82 MET A N 1
ATOM 633 C CA . MET A 1 82 ? 1.529 -6.637 -6.159 1.00 92.31 82 MET A CA 1
ATOM 634 C C . MET A 1 82 ? 1.909 -6.870 -7.610 1.00 92.31 82 MET A C 1
ATOM 636 O O . MET A 1 82 ? 2.445 -7.919 -7.954 1.00 92.31 82 MET A O 1
ATOM 640 N N . THR A 1 83 ? 1.639 -5.893 -8.461 1.00 92.81 83 THR A N 1
ATOM 641 C CA . THR A 1 83 ? 1.911 -5.988 -9.898 1.00 92.81 83 THR A CA 1
ATOM 642 C C . THR A 1 83 ? 2.722 -4.795 -10.359 1.00 92.81 83 THR A C 1
ATOM 644 O O . THR A 1 83 ? 2.571 -3.683 -9.842 1.00 92.81 83 THR A O 1
ATOM 647 N N . ASP A 1 84 ? 3.589 -5.023 -11.330 1.00 89.00 84 ASP A N 1
ATOM 648 C CA . ASP A 1 84 ? 4.208 -3.978 -12.135 1.00 89.00 84 ASP A CA 1
ATOM 649 C C . ASP A 1 84 ? 3.994 -4.288 -13.625 1.00 89.00 84 ASP A C 1
ATOM 651 O O . ASP A 1 84 ? 3.057 -5.001 -13.981 1.00 89.00 84 ASP A O 1
ATOM 655 N N . GLU A 1 85 ? 4.799 -3.697 -14.505 1.00 88.38 85 GLU A N 1
ATOM 656 C CA . GLU A 1 85 ? 4.687 -3.913 -15.952 1.00 88.38 85 GLU A CA 1
ATOM 657 C C . GLU A 1 85 ? 5.192 -5.293 -16.410 1.00 88.38 85 GLU A C 1
ATOM 659 O O . GLU A 1 85 ? 4.879 -5.711 -17.522 1.00 88.38 85 GLU A O 1
ATOM 664 N N . THR A 1 86 ? 5.966 -6.004 -15.587 1.00 88.50 86 THR A N 1
ATOM 665 C CA . THR A 1 86 ? 6.685 -7.227 -15.976 1.00 88.50 86 THR A CA 1
ATOM 666 C C . THR A 1 86 ? 6.326 -8.451 -15.138 1.00 88.50 86 THR A C 1
ATOM 668 O O . THR A 1 86 ? 6.452 -9.573 -15.626 1.00 88.50 86 THR A O 1
ATOM 671 N N . GLN A 1 87 ? 5.877 -8.276 -13.896 1.00 89.69 87 GLN A N 1
ATOM 672 C CA . GLN A 1 87 ? 5.677 -9.368 -12.945 1.00 89.69 87 GLN A CA 1
ATOM 673 C C . GLN A 1 87 ? 4.497 -9.143 -11.992 1.00 89.69 87 GLN A C 1
ATOM 675 O O . GLN A 1 87 ? 4.062 -8.024 -11.700 1.00 89.69 87 GLN A O 1
ATOM 680 N N . ILE A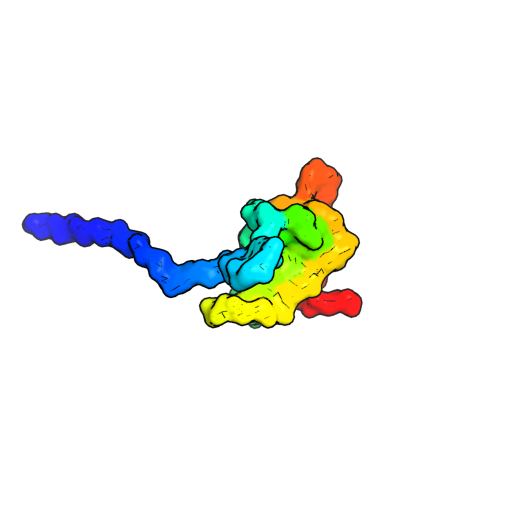 1 88 ? 4.026 -10.266 -11.449 1.00 90.75 88 ILE A N 1
ATOM 681 C CA . ILE A 1 88 ? 3.072 -10.343 -10.346 1.00 90.75 88 ILE A CA 1
ATOM 682 C C . ILE A 1 88 ? 3.782 -11.025 -9.176 1.00 90.75 88 ILE A C 1
ATOM 684 O O . ILE A 1 88 ? 4.307 -12.126 -9.323 1.00 90.75 88 ILE A O 1
ATOM 688 N N . LEU A 1 89 ? 3.781 -10.382 -8.012 1.00 88.94 89 LEU A N 1
ATOM 689 C CA . LEU A 1 89 ? 4.315 -10.920 -6.765 1.00 88.94 89 LEU A CA 1
ATOM 690 C C . LEU A 1 89 ? 3.167 -11.217 -5.802 1.00 88.94 89 LEU A C 1
ATOM 692 O O . LEU A 1 89 ? 2.309 -10.362 -5.572 1.00 88.94 89 LEU A O 1
ATOM 696 N N . LEU A 1 90 ? 3.177 -12.414 -5.219 1.00 90.00 90 LEU A N 1
ATOM 697 C CA . LEU A 1 90 ? 2.269 -12.809 -4.144 1.00 90.00 90 LEU A CA 1
ATOM 698 C C . LEU A 1 90 ? 3.025 -12.744 -2.818 1.00 90.00 90 LEU A C 1
ATOM 700 O O . LEU A 1 90 ? 4.077 -13.365 -2.676 1.00 90.00 90 LEU A O 1
ATOM 704 N N . MET A 1 91 ? 2.479 -12.011 -1.851 1.00 86.69 91 MET A N 1
ATOM 705 C CA . MET A 1 91 ? 3.034 -11.901 -0.504 1.00 86.69 91 MET A CA 1
ATOM 706 C C . MET A 1 91 ? 2.229 -12.720 0.496 1.00 86.69 91 MET A C 1
ATOM 708 O O . MET A 1 9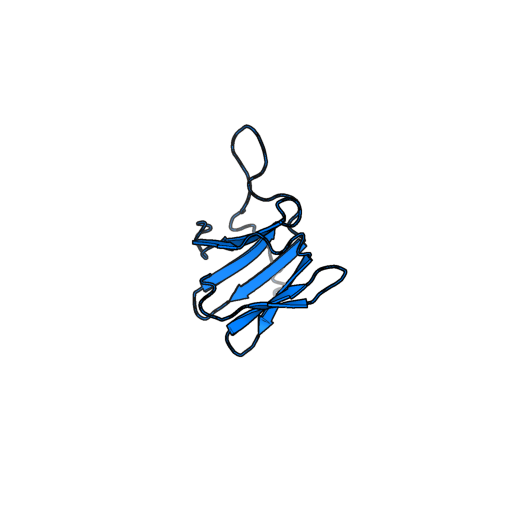1 ? 0.998 -12.768 0.440 1.00 86.69 91 MET A O 1
ATOM 712 N N . ASN A 1 92 ? 2.933 -13.320 1.454 1.00 83.56 92 ASN A N 1
ATOM 713 C CA . ASN A 1 92 ? 2.317 -14.012 2.580 1.00 83.56 92 ASN A CA 1
ATOM 714 C C . ASN A 1 92 ? 1.559 -13.045 3.499 1.00 83.56 92 ASN A C 1
ATOM 716 O O . ASN A 1 92 ? 1.833 -11.847 3.554 1.00 83.56 92 ASN A O 1
ATOM 720 N N . ASN A 1 93 ? 0.605 -13.596 4.249 1.00 78.75 93 ASN A N 1
ATOM 721 C CA . ASN A 1 93 ? -0.283 -12.830 5.127 1.00 78.75 93 ASN A CA 1
ATOM 722 C C . ASN A 1 93 ? 0.427 -12.154 6.300 1.00 78.75 93 ASN A C 1
ATOM 724 O O . ASN A 1 93 ? -0.038 -11.130 6.799 1.00 78.75 93 ASN A O 1
ATOM 728 N N . ASP A 1 94 ? 1.523 -12.737 6.773 1.00 74.88 94 ASP A N 1
ATOM 729 C CA . ASP A 1 94 ? 2.303 -12.195 7.878 1.00 74.88 94 ASP A CA 1
ATOM 730 C C . ASP A 1 94 ? 3.096 -10.946 7.470 1.00 74.88 94 ASP A C 1
ATOM 732 O O . ASP A 1 94 ? 3.431 -10.136 8.343 1.00 74.88 94 ASP A O 1
ATOM 736 N N . LEU A 1 95 ? 3.317 -10.725 6.162 1.00 68.62 95 LEU A N 1
ATOM 737 C CA . LEU A 1 95 ? 4.074 -9.596 5.598 1.00 68.62 95 LEU A CA 1
ATOM 738 C C . LEU A 1 95 ? 5.370 -9.334 6.390 1.00 68.62 95 LEU A C 1
ATOM 740 O O . LEU A 1 95 ? 5.750 -8.180 6.616 1.00 68.62 95 LEU A O 1
ATOM 744 N N . ARG A 1 96 ? 5.968 -10.410 6.907 1.00 58.12 96 ARG A N 1
ATOM 745 C CA . ARG A 1 96 ? 7.258 -10.446 7.591 1.00 58.12 96 ARG A CA 1
ATOM 746 C C . ARG A 1 96 ? 8.257 -11.003 6.581 1.00 58.12 96 ARG A C 1
ATOM 748 O O . ARG A 1 96 ? 7.899 -11.875 5.794 1.00 58.12 96 ARG A O 1
ATOM 755 N N . LEU A 1 97 ? 9.450 -10.415 6.567 1.00 47.97 97 LEU A N 1
ATOM 756 C CA . LEU A 1 97 ? 10.588 -10.943 5.816 1.00 47.97 97 LEU A CA 1
ATOM 757 C C . LEU A 1 97 ? 10.978 -12.319 6.360 1.00 47.97 97 LEU A C 1
ATOM 759 O O . LEU A 1 97 ? 10.920 -12.472 7.604 1.00 47.97 97 LEU A O 1
#